Protein AF-A0A964NSW5-F1 (afdb_monomer)

Nearest PDB structures (foldseek):
  4ywh-assembly2_B  TM=3.685E-01  e=1.533E+00  Actinobacillus succinogenes 130Z
  4ztu-assembly1_C  TM=3.405E-01  e=8.558E+00  Homo sapiens

Structure (mmCIF, N/CA/C/O backbone):
data_AF-A0A964NSW5-F1
#
_entry.id   AF-A0A964NSW5-F1
#
loop_
_atom_site.group_PDB
_atom_site.id
_atom_site.type_symbol
_atom_site.label_atom_id
_atom_site.label_alt_id
_atom_site.label_comp_id
_atom_site.label_asym_id
_atom_site.label_entity_id
_atom_site.label_seq_id
_atom_site.pdbx_PDB_ins_code
_atom_site.Cartn_x
_atom_site.Cartn_y
_atom_site.Cartn_z
_atom_site.occupancy
_atom_site.B_iso_or_equiv
_atom_site.auth_seq_id
_atom_site.auth_comp_id
_atom_site.auth_asym_id
_atom_site.auth_atom_id
_atom_site.pdbx_PDB_model_num
ATOM 1 N N . MET A 1 1 ? -5.781 -2.228 17.753 1.00 76.25 1 MET A N 1
ATOM 2 C CA . MET A 1 1 ? -6.056 -2.580 16.343 1.00 76.25 1 MET A CA 1
ATOM 3 C C . MET A 1 1 ? -4.726 -2.870 15.667 1.00 76.25 1 MET A C 1
ATOM 5 O O . MET A 1 1 ? -3.810 -2.071 15.828 1.00 76.25 1 MET A O 1
ATOM 9 N N . GLN A 1 2 ? -4.575 -4.024 15.015 1.00 90.81 2 GLN A N 1
ATOM 10 C CA . GLN A 1 2 ? -3.319 -4.386 14.348 1.00 90.81 2 GLN A CA 1
ATOM 11 C C . GLN A 1 2 ? -3.143 -3.532 13.086 1.00 90.81 2 GLN A C 1
ATOM 13 O O . GLN A 1 2 ? -4.133 -3.150 12.469 1.00 90.81 2 GLN A O 1
ATOM 18 N N . ARG A 1 3 ? -1.911 -3.206 12.697 1.00 94.4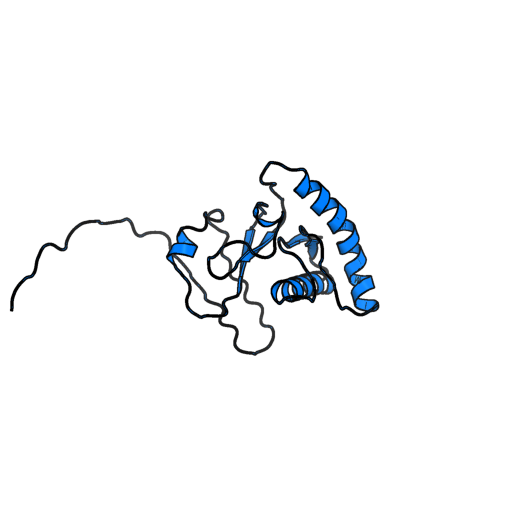4 3 ARG A N 1
ATOM 19 C CA . ARG A 1 3 ? -1.630 -2.566 11.404 1.00 94.44 3 ARG A CA 1
ATOM 20 C C . ARG A 1 3 ? -0.966 -3.579 10.481 1.00 94.44 3 ARG A C 1
ATOM 22 O O . ARG A 1 3 ? -0.236 -4.432 10.974 1.00 94.44 3 ARG A O 1
ATOM 29 N N . ILE A 1 4 ? -1.235 -3.498 9.183 1.00 95.88 4 ILE A N 1
ATOM 30 C CA . ILE A 1 4 ? -0.562 -4.295 8.148 1.00 95.88 4 ILE A CA 1
ATOM 31 C C . ILE A 1 4 ? -0.108 -3.325 7.069 1.00 95.88 4 ILE A C 1
ATOM 33 O O . ILE A 1 4 ? -0.923 -2.571 6.539 1.00 95.88 4 ILE A O 1
ATOM 37 N N . ALA A 1 5 ? 1.185 -3.315 6.781 1.00 95.69 5 ALA A N 1
ATOM 38 C CA . ALA A 1 5 ? 1.760 -2.425 5.794 1.00 95.69 5 ALA A CA 1
ATOM 39 C C . ALA A 1 5 ? 1.692 -3.029 4.387 1.00 95.69 5 ALA A C 1
ATOM 41 O O . ALA A 1 5 ? 1.886 -4.228 4.215 1.00 95.69 5 ALA A O 1
ATOM 42 N N . ILE A 1 6 ? 1.426 -2.189 3.391 1.00 96.00 6 ILE A N 1
ATOM 43 C CA . ILE A 1 6 ? 1.435 -2.534 1.967 1.00 96.00 6 ILE A CA 1
ATOM 44 C C . ILE A 1 6 ? 2.567 -1.733 1.327 1.00 96.00 6 ILE A C 1
ATOM 46 O O . ILE A 1 6 ? 2.538 -0.499 1.342 1.00 96.00 6 ILE A O 1
ATOM 50 N N . ALA A 1 7 ? 3.582 -2.439 0.829 1.00 95.12 7 ALA A N 1
ATOM 51 C CA . ALA A 1 7 ? 4.850 -1.862 0.393 1.00 95.12 7 ALA A CA 1
ATOM 52 C C . ALA A 1 7 ? 4.919 -1.526 -1.102 1.00 95.12 7 ALA A C 1
ATOM 54 O O . ALA A 1 7 ? 6.006 -1.256 -1.595 1.00 95.12 7 ALA A O 1
ATOM 55 N N . TRP A 1 8 ? 3.795 -1.551 -1.816 1.00 95.06 8 TRP A N 1
ATOM 56 C CA . TRP A 1 8 ? 3.706 -1.176 -3.227 1.00 95.06 8 TRP A CA 1
ATOM 57 C C . TRP A 1 8 ? 2.585 -0.157 -3.450 1.00 95.06 8 TRP A C 1
ATOM 59 O O . TRP A 1 8 ? 1.705 0.026 -2.601 1.00 95.06 8 TRP A O 1
ATOM 69 N N . GLN A 1 9 ? 2.628 0.519 -4.593 1.00 94.75 9 GLN A N 1
ATOM 70 C CA . GLN A 1 9 ? 1.669 1.536 -4.989 1.00 94.75 9 GLN A CA 1
ATOM 71 C C . GLN A 1 9 ? 0.282 0.923 -5.200 1.00 94.75 9 GLN A C 1
ATOM 73 O O . GLN A 1 9 ? 0.107 -0.051 -5.930 1.00 94.75 9 GLN A O 1
ATOM 78 N N . VAL A 1 10 ? -0.722 1.540 -4.579 1.00 94.56 10 VAL A N 1
ATOM 79 C CA . VAL A 1 10 ? -2.136 1.163 -4.691 1.00 94.56 10 VAL A CA 1
ATOM 80 C C . VAL A 1 10 ? -2.842 2.123 -5.646 1.00 94.56 10 VAL A C 1
ATOM 82 O O . VAL A 1 10 ? -2.681 3.334 -5.512 1.00 94.56 10 VAL A O 1
ATOM 85 N N . GLY A 1 11 ? -3.615 1.608 -6.604 1.00 94.00 11 GLY A N 1
ATOM 86 C CA . GLY A 1 11 ? -4.290 2.410 -7.632 1.00 94.00 11 GLY A CA 1
ATOM 87 C C . GLY A 1 11 ? -4.974 1.555 -8.703 1.00 94.00 11 GLY A C 1
ATOM 88 O O . GLY A 1 11 ? -4.600 0.408 -8.908 1.00 94.00 11 GLY A O 1
ATOM 89 N N . SER A 1 12 ? -5.940 2.118 -9.422 1.00 93.44 12 SER A N 1
ATOM 90 C CA . SER A 1 12 ? -6.755 1.408 -10.423 1.00 93.44 12 SER A CA 1
ATOM 91 C C . SER A 1 12 ? -6.070 1.253 -11.790 1.00 93.44 12 SER A C 1
ATOM 93 O O . SER A 1 12 ? -6.585 0.578 -12.673 1.00 93.44 12 SER A O 1
ATOM 95 N N . GLY A 1 13 ? -4.890 1.853 -11.983 1.00 90.06 13 GLY A N 1
ATOM 96 C CA . GLY A 1 13 ? -4.190 1.854 -13.275 1.00 90.06 13 GLY A CA 1
ATOM 97 C C . GLY A 1 13 ? -3.442 0.562 -13.631 1.00 90.06 13 GLY A C 1
ATOM 98 O O . GLY A 1 13 ? -2.962 0.440 -14.754 1.00 90.06 13 GLY A O 1
ATOM 99 N N . PHE A 1 14 ? -3.283 -0.383 -12.698 1.00 89.44 14 PHE A N 1
ATOM 100 C CA . PHE A 1 14 ? -2.539 -1.628 -12.925 1.00 89.44 14 PHE A CA 1
ATOM 101 C C . PHE A 1 14 ? -2.943 -2.730 -11.933 1.00 89.44 14 PHE A C 1
ATOM 103 O O . PHE A 1 14 ? -3.423 -2.453 -10.834 1.00 89.44 14 PHE A O 1
ATOM 110 N N . GLY A 1 15 ? -2.710 -3.997 -12.301 1.00 89.62 15 GLY A N 1
ATOM 111 C CA . GLY A 1 15 ? -3.203 -5.164 -11.554 1.00 89.62 15 GLY A CA 1
ATOM 112 C C . GLY A 1 15 ? -2.751 -5.227 -10.090 1.00 89.62 15 GLY A C 1
ATOM 113 O O . GLY A 1 15 ? -3.568 -5.477 -9.205 1.00 89.62 15 GLY A O 1
ATOM 114 N N . TRP A 1 16 ? -1.477 -4.937 -9.804 1.00 91.88 16 TRP A N 1
ATOM 115 C CA . TRP A 1 16 ? -0.974 -4.881 -8.423 1.00 91.88 16 TRP A CA 1
ATOM 116 C C . TRP A 1 16 ? -1.615 -3.770 -7.596 1.00 91.88 16 TRP A C 1
ATOM 118 O O . TRP A 1 16 ? -1.877 -3.961 -6.405 1.00 91.88 16 TRP A O 1
ATOM 128 N N . GLY A 1 17 ? -1.890 -2.628 -8.223 1.00 93.69 17 GLY A N 1
ATOM 129 C CA . GLY A 1 17 ? -2.505 -1.490 -7.564 1.00 93.69 17 GLY A CA 1
ATOM 130 C C . GLY A 1 17 ? -3.931 -1.816 -7.134 1.00 93.69 17 GLY A C 1
ATOM 131 O O . GLY A 1 17 ? -4.281 -1.596 -5.972 1.00 93.69 17 GLY A O 1
ATOM 132 N N . GLU A 1 18 ? -4.707 -2.434 -8.025 1.00 93.62 18 GLU A N 1
ATOM 133 C CA . GLU A 1 18 ? -6.065 -2.889 -7.730 1.00 93.62 18 GLU A CA 1
ATOM 134 C C . GLU A 1 18 ? -6.044 -4.000 -6.671 1.00 93.62 18 GLU A C 1
ATOM 136 O O . GLU A 1 18 ? -6.811 -3.984 -5.709 1.00 93.62 18 GLU A O 1
ATOM 141 N N . HIS A 1 19 ? -5.096 -4.935 -6.762 1.00 94.12 19 HIS A N 1
ATOM 142 C CA . HIS A 1 19 ? -4.961 -5.999 -5.771 1.00 94.12 19 HIS A CA 1
ATOM 143 C C . HIS A 1 19 ? -4.666 -5.458 -4.361 1.00 94.12 19 HIS A C 1
ATOM 145 O O . HIS A 1 19 ? -5.295 -5.874 -3.383 1.00 94.12 19 HIS A O 1
ATOM 151 N N . GLY A 1 20 ? -3.751 -4.492 -4.247 1.00 94.69 20 GLY A N 1
ATOM 152 C CA . GLY A 1 20 ? -3.448 -3.819 -2.983 1.00 94.69 20 GLY A CA 1
ATOM 153 C C . GLY A 1 20 ? -4.650 -3.059 -2.419 1.00 94.69 20 GLY A C 1
ATOM 154 O O . GLY A 1 20 ? -4.915 -3.134 -1.216 1.00 94.69 20 GLY A O 1
ATOM 155 N N . TYR A 1 21 ? -5.437 -2.412 -3.283 1.00 94.69 21 TYR A N 1
ATOM 156 C CA . TYR A 1 21 ? -6.684 -1.752 -2.895 1.00 94.69 21 TYR A CA 1
ATOM 157 C C . TYR A 1 21 ? -7.705 -2.746 -2.320 1.00 94.69 21 TYR A C 1
ATOM 159 O O . TYR A 1 21 ? -8.250 -2.530 -1.232 1.00 94.69 21 TYR A O 1
ATOM 167 N N . GLN A 1 22 ? -7.906 -3.885 -2.986 1.00 94.38 22 GLN A N 1
ATOM 168 C CA . GLN A 1 22 ? -8.817 -4.932 -2.518 1.00 94.38 22 GLN A CA 1
ATOM 169 C C . GLN A 1 22 ? -8.371 -5.538 -1.177 1.00 94.38 22 GLN A C 1
ATOM 171 O O . GLN A 1 22 ? -9.209 -5.823 -0.314 1.00 94.38 22 GLN A O 1
ATOM 176 N N . ILE A 1 23 ? -7.061 -5.699 -0.953 1.00 94.50 23 ILE A N 1
ATOM 177 C CA . ILE A 1 23 ? -6.520 -6.093 0.358 1.00 94.50 23 ILE A CA 1
ATOM 178 C C . ILE A 1 23 ? -6.873 -5.037 1.409 1.00 94.50 23 ILE A C 1
ATOM 180 O O . ILE A 1 23 ? -7.463 -5.382 2.435 1.00 94.50 23 ILE A O 1
ATOM 184 N N . ALA A 1 24 ? -6.569 -3.762 1.153 1.00 94.31 24 ALA A N 1
ATOM 185 C CA . ALA A 1 24 ? -6.835 -2.669 2.086 1.00 94.31 24 ALA A CA 1
ATOM 186 C C . ALA A 1 24 ? -8.320 -2.600 2.483 1.00 94.31 24 ALA A C 1
ATOM 188 O O . ALA A 1 24 ? -8.644 -2.568 3.675 1.00 94.31 24 ALA A O 1
ATOM 189 N N . ARG A 1 25 ? -9.228 -2.698 1.505 1.00 93.19 25 ARG A N 1
ATOM 190 C CA . ARG A 1 25 ? -10.678 -2.771 1.736 1.00 93.19 25 ARG A CA 1
ATOM 191 C C . ARG A 1 25 ? -11.087 -3.940 2.612 1.00 93.19 25 ARG A C 1
ATOM 193 O O . ARG A 1 25 ? -11.879 -3.774 3.534 1.00 93.19 25 ARG A O 1
ATOM 200 N N . ARG A 1 26 ? -10.562 -5.137 2.348 1.00 93.31 26 ARG A N 1
ATOM 201 C CA . ARG A 1 26 ? -10.901 -6.331 3.138 1.00 93.31 26 ARG A CA 1
ATOM 202 C C . ARG A 1 26 ? -10.386 -6.238 4.570 1.00 93.31 26 ARG A C 1
ATOM 204 O O . ARG A 1 26 ? -11.055 -6.736 5.475 1.00 93.31 26 ARG A O 1
ATOM 211 N N . LEU A 1 27 ? -9.226 -5.617 4.787 1.00 92.94 27 LEU A N 1
ATOM 212 C CA . LEU A 1 27 ? -8.700 -5.363 6.130 1.00 92.94 27 LEU A CA 1
ATOM 213 C C . LEU A 1 27 ? -9.628 -4.423 6.909 1.00 92.94 27 LEU A C 1
ATOM 215 O O . LEU A 1 27 ? -10.039 -4.772 8.019 1.00 92.94 27 LEU A O 1
ATOM 219 N N . LEU A 1 28 ? -10.039 -3.316 6.280 1.00 91.69 28 LEU A N 1
ATOM 220 C CA . LEU A 1 28 ? -11.003 -2.369 6.841 1.00 91.69 28 LEU A C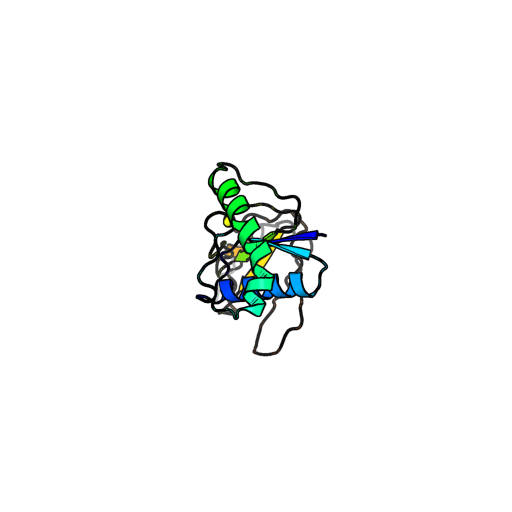A 1
ATOM 221 C C . LEU A 1 28 ? -12.355 -3.018 7.147 1.00 91.69 28 LEU A C 1
ATOM 223 O O . LEU A 1 28 ? -12.826 -2.946 8.279 1.00 91.69 28 LEU A O 1
ATOM 227 N N . ALA A 1 29 ? -12.951 -3.704 6.170 1.00 91.19 29 ALA A N 1
ATOM 228 C CA . ALA A 1 29 ? -14.271 -4.319 6.304 1.00 91.19 29 ALA A CA 1
ATOM 229 C C . ALA A 1 29 ? -14.323 -5.371 7.424 1.00 91.19 29 ALA A C 1
ATOM 231 O O . ALA A 1 29 ? -15.351 -5.550 8.072 1.00 91.19 29 ALA A O 1
ATOM 232 N N . ARG A 1 30 ? -13.209 -6.069 7.680 1.00 91.31 30 ARG A N 1
ATOM 233 C CA . ARG A 1 30 ? -13.106 -7.040 8.779 1.00 91.31 30 ARG A CA 1
ATOM 234 C C . ARG A 1 30 ? -12.901 -6.384 10.146 1.00 91.31 30 ARG A C 1
ATOM 236 O O . ARG A 1 30 ? -13.057 -7.074 11.150 1.00 91.31 30 ARG A O 1
ATOM 243 N N . GLY A 1 31 ? -12.474 -5.121 10.205 1.00 88.62 31 GLY A N 1
ATOM 244 C CA . GLY A 1 31 ? -12.249 -4.363 11.444 1.00 88.62 31 GLY A CA 1
ATOM 245 C C . GLY A 1 31 ? -11.118 -4.881 12.345 1.00 88.62 31 GLY A C 1
ATOM 246 O O . GLY A 1 31 ? -10.906 -4.359 13.437 1.00 88.62 31 GLY A O 1
ATOM 247 N N . LYS A 1 32 ? -10.376 -5.913 11.923 1.00 85.50 32 LYS A N 1
ATOM 248 C CA . LYS A 1 32 ? -9.307 -6.538 12.727 1.00 85.50 32 LYS A CA 1
ATOM 249 C C . LYS A 1 32 ? -7.946 -5.880 12.519 1.00 85.50 32 LYS A C 1
ATOM 251 O O . LYS A 1 32 ? -7.111 -5.899 13.426 1.00 85.50 32 LYS A O 1
ATOM 256 N N . ALA A 1 33 ? -7.731 -5.291 11.346 1.00 91.75 33 ALA A N 1
ATOM 257 C CA . ALA A 1 33 ? -6.483 -4.638 10.999 1.00 91.75 33 ALA A CA 1
ATOM 258 C C . ALA A 1 33 ? -6.715 -3.368 10.176 1.00 91.75 33 ALA A C 1
ATOM 260 O O . ALA A 1 33 ? -7.666 -3.284 9.406 1.00 91.75 33 ALA A O 1
ATOM 261 N N . MET A 1 34 ? -5.822 -2.398 10.346 1.00 93.56 34 MET A N 1
ATOM 262 C CA . MET A 1 34 ? -5.781 -1.162 9.573 1.00 93.56 34 MET A CA 1
ATOM 263 C C . MET A 1 34 ? -4.664 -1.272 8.528 1.00 93.56 34 MET A C 1
ATOM 265 O O . MET A 1 34 ? -3.523 -1.564 8.910 1.00 93.56 34 MET A O 1
ATOM 269 N N . PRO A 1 35 ? -4.943 -1.059 7.235 1.00 95.31 35 PRO A N 1
ATOM 270 C CA . PRO A 1 35 ? -3.887 -1.001 6.238 1.00 95.31 35 PRO A CA 1
ATOM 271 C C . PRO A 1 35 ? -3.032 0.256 6.446 1.00 95.31 35 PRO A C 1
ATOM 273 O O . PRO A 1 35 ? -3.536 1.328 6.775 1.00 95.31 35 PRO A O 1
ATOM 276 N N . MET A 1 36 ? -1.727 0.115 6.246 1.00 94.94 36 MET A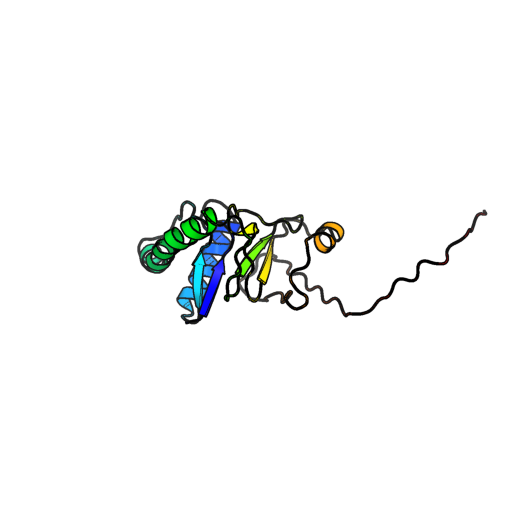 N 1
ATOM 277 C CA . MET A 1 36 ? -0.756 1.204 6.230 1.00 94.94 36 MET A CA 1
ATOM 278 C C . MET A 1 36 ? -0.091 1.220 4.856 1.00 94.94 36 MET A C 1
ATOM 280 O O . MET A 1 36 ? 0.669 0.317 4.523 1.00 94.94 36 MET A O 1
ATOM 284 N N . LEU A 1 37 ? -0.381 2.232 4.047 1.00 94.81 37 LEU A N 1
ATOM 285 C CA . LEU A 1 37 ? 0.213 2.353 2.718 1.00 94.81 37 LEU A CA 1
ATOM 286 C C . LEU A 1 37 ? 1.591 3.007 2.840 1.00 94.81 37 LEU A C 1
ATOM 288 O O . LEU A 1 37 ? 1.715 4.088 3.422 1.00 94.81 37 LEU A O 1
ATOM 292 N N . LEU A 1 38 ? 2.622 2.327 2.339 1.00 93.44 38 LEU A N 1
ATOM 293 C CA . LEU A 1 38 ? 3.999 2.830 2.373 1.00 93.44 38 LEU A CA 1
ATOM 294 C C . LEU A 1 38 ? 4.346 3.646 1.124 1.00 93.44 38 LEU A C 1
ATOM 296 O O . LEU A 1 38 ? 5.229 4.500 1.179 1.00 93.44 38 LEU A O 1
ATOM 300 N N . GLU A 1 39 ? 3.615 3.415 0.037 1.00 92.44 39 GLU A N 1
ATOM 301 C CA . GLU A 1 39 ? 3.744 4.138 -1.223 1.00 92.44 39 GLU A CA 1
ATOM 302 C C . GLU A 1 39 ? 2.641 5.188 -1.399 1.00 92.44 39 GLU A C 1
ATOM 304 O O . GLU A 1 39 ? 1.528 5.013 -0.883 1.00 92.44 39 GLU A O 1
ATOM 309 N N . PRO A 1 40 ? 2.910 6.271 -2.151 1.00 91.12 40 PRO A N 1
ATOM 310 C CA . PRO A 1 40 ? 1.869 7.138 -2.682 1.00 91.12 40 PRO A CA 1
ATOM 311 C C . PRO A 1 40 ? 0.822 6.338 -3.448 1.00 91.12 40 PRO A C 1
ATOM 313 O O . PRO A 1 40 ? 1.157 5.454 -4.232 1.00 91.12 40 PRO A O 1
ATOM 316 N N . THR A 1 41 ? -0.451 6.660 -3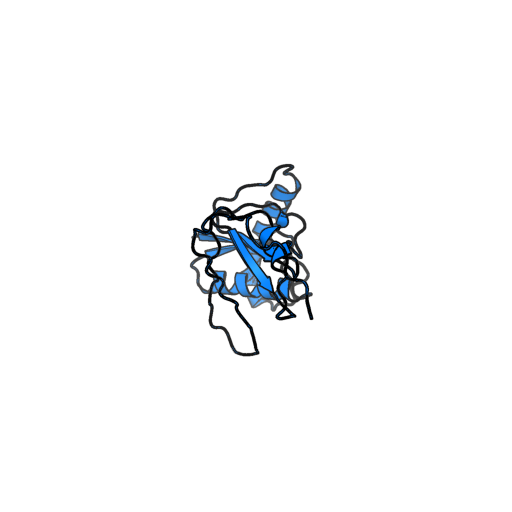.243 1.00 91.38 41 THR A N 1
ATOM 317 C CA . THR A 1 41 ? -1.511 6.079 -4.072 1.00 91.38 41 THR A CA 1
ATOM 318 C C . THR A 1 41 ? -1.454 6.631 -5.495 1.00 91.38 41 THR A C 1
ATOM 320 O O . THR A 1 41 ? -1.156 7.805 -5.719 1.00 91.38 41 THR A O 1
ATOM 323 N N . GLY A 1 42 ? -1.697 5.762 -6.474 1.00 90.25 42 GLY A N 1
ATOM 324 C CA . GLY A 1 42 ? -2.021 6.172 -7.835 1.00 90.25 42 GLY A CA 1
ATOM 325 C C . GLY A 1 42 ? -3.458 6.682 -7.933 1.00 90.25 42 GLY A C 1
ATOM 326 O O . GLY A 1 42 ? -4.151 6.859 -6.931 1.00 90.25 42 GLY A O 1
ATOM 327 N N . VAL A 1 43 ? -3.925 6.887 -9.163 1.00 91.81 43 VAL A N 1
ATOM 328 C CA . VAL A 1 43 ? -5.336 7.209 -9.411 1.00 91.81 43 VAL A CA 1
ATOM 329 C C . VAL A 1 43 ? -6.201 6.047 -8.919 1.00 91.81 43 VAL A C 1
ATOM 331 O O . VAL A 1 43 ? -5.964 4.901 -9.298 1.00 91.81 43 VAL A O 1
ATOM 334 N N . LEU A 1 44 ? -7.175 6.346 -8.061 1.00 92.31 44 LEU A N 1
ATOM 335 C CA . LEU A 1 44 ? -8.186 5.403 -7.586 1.00 92.31 44 LEU A CA 1
ATOM 336 C C . LEU A 1 44 ? -9.527 5.764 -8.223 1.00 92.31 44 LEU A C 1
ATOM 338 O O . LEU A 1 44 ? -10.061 6.846 -7.980 1.00 92.31 44 LEU A O 1
ATOM 342 N N . GLU A 1 45 ? -10.060 4.852 -9.026 1.00 93.38 45 GLU A N 1
ATOM 343 C CA . GLU A 1 45 ? -11.379 4.962 -9.648 1.00 93.38 45 GLU A CA 1
ATOM 344 C C . GLU A 1 45 ? -12.407 4.269 -8.749 1.00 93.38 45 GLU A C 1
ATOM 346 O O . GLU A 1 45 ? -12.736 3.100 -8.932 1.00 93.38 45 GLU A O 1
ATOM 351 N N . ILE A 1 46 ? -12.855 4.981 -7.714 1.00 92.69 46 ILE A N 1
ATOM 352 C CA . ILE A 1 46 ? -13.730 4.449 -6.660 1.00 92.69 46 ILE A CA 1
ATOM 353 C C . ILE A 1 46 ? -14.922 5.379 -6.435 1.00 92.69 46 ILE A C 1
ATOM 355 O O . ILE A 1 46 ? -14.832 6.589 -6.668 1.00 92.69 46 ILE A O 1
ATOM 359 N N . ASP A 1 47 ? -16.044 4.826 -5.974 1.00 93.94 47 ASP A N 1
ATOM 360 C CA . ASP A 1 47 ? -17.233 5.628 -5.685 1.00 93.94 47 ASP A CA 1
ATOM 361 C C . ASP A 1 47 ? -17.067 6.496 -4.417 1.00 93.94 47 ASP A C 1
ATOM 363 O O . ASP A 1 47 ? -16.105 6.377 -3.651 1.00 93.94 47 ASP A O 1
ATOM 367 N N . ALA A 1 48 ? -18.008 7.416 -4.189 1.00 91.75 48 ALA A N 1
ATOM 368 C CA . ALA A 1 48 ? -17.937 8.348 -3.063 1.00 91.75 48 ALA A CA 1
ATOM 369 C C . ALA A 1 48 ? -18.005 7.654 -1.688 1.00 91.75 48 ALA A C 1
ATOM 371 O O . ALA A 1 48 ? -17.433 8.159 -0.719 1.00 91.75 48 ALA A O 1
ATOM 372 N N . LEU A 1 49 ? -18.688 6.510 -1.594 1.00 91.38 49 LEU A N 1
ATOM 373 C CA . LEU A 1 49 ? -18.815 5.751 -0.354 1.00 91.38 49 LEU A CA 1
ATOM 374 C C . LEU A 1 49 ? -17.506 5.020 -0.039 1.00 91.38 49 LEU A C 1
ATOM 376 O O . LEU A 1 49 ? -17.013 5.094 1.087 1.00 91.38 49 LEU A O 1
ATOM 380 N N . GLU A 1 50 ? -16.915 4.361 -1.032 1.00 90.94 50 GLU A N 1
ATOM 381 C CA . GLU A 1 50 ? -15.611 3.709 -0.925 1.00 90.94 50 GLU A CA 1
ATOM 382 C C . GLU A 1 50 ? -14.504 4.723 -0.623 1.00 90.94 50 GLU A C 1
ATOM 384 O O . GLU A 1 50 ? -13.631 4.465 0.211 1.00 90.94 50 GLU A O 1
ATOM 389 N N . LYS A 1 51 ? -14.576 5.912 -1.232 1.00 91.25 51 LYS A N 1
ATOM 390 C CA . LYS A 1 51 ? -13.660 7.015 -0.939 1.00 91.25 51 LYS A CA 1
ATOM 391 C C . LYS A 1 51 ? -13.724 7.433 0.529 1.00 91.25 51 LYS A C 1
ATOM 393 O O . LYS A 1 51 ? -12.697 7.460 1.200 1.00 91.25 51 LYS A O 1
ATOM 398 N N . ALA A 1 52 ? -14.925 7.656 1.062 1.00 90.75 52 ALA A N 1
ATOM 399 C CA . ALA A 1 52 ? -15.100 8.021 2.468 1.00 90.75 52 ALA A CA 1
ATOM 400 C C . ALA A 1 52 ? -14.550 6.955 3.438 1.00 90.75 52 ALA A C 1
ATOM 402 O O . ALA A 1 52 ? -14.082 7.286 4.527 1.00 90.75 52 ALA A O 1
ATOM 403 N N . GLN A 1 53 ? -14.576 5.676 3.049 1.00 89.81 53 GLN A N 1
ATOM 404 C CA . GLN A 1 53 ? -14.014 4.586 3.852 1.00 89.81 53 GLN A CA 1
ATOM 405 C C . GLN A 1 53 ? -12.481 4.560 3.840 1.00 89.81 53 GLN A C 1
ATOM 407 O O . GLN A 1 53 ? -11.876 4.183 4.846 1.00 89.81 53 GLN A O 1
ATOM 412 N N . ILE A 1 54 ? -11.847 4.929 2.722 1.00 90.56 54 ILE A N 1
ATOM 413 C CA . ILE A 1 54 ? -10.390 4.843 2.560 1.00 90.56 54 ILE A CA 1
ATOM 414 C C . ILE A 1 54 ? -9.654 6.149 2.886 1.00 90.56 54 ILE A C 1
ATOM 416 O O . ILE A 1 54 ? -8.472 6.101 3.225 1.00 90.56 54 ILE A O 1
ATOM 420 N N . ASP A 1 55 ? -10.340 7.294 2.866 1.00 90.25 55 ASP A N 1
ATOM 421 C CA . ASP A 1 55 ? -9.781 8.619 3.170 1.00 90.25 55 ASP A CA 1
ATOM 422 C C . ASP A 1 55 ? -8.921 8.667 4.452 1.00 90.25 55 ASP A C 1
ATOM 424 O O . ASP A 1 55 ? -7.828 9.243 4.406 1.00 90.25 55 ASP A O 1
ATOM 428 N N . PRO A 1 56 ? -9.299 8.022 5.579 1.00 87.25 56 PRO A N 1
ATOM 429 C CA . PRO A 1 56 ? -8.449 7.994 6.771 1.00 87.25 56 PRO A CA 1
ATOM 430 C C . PRO A 1 56 ? -7.068 7.369 6.524 1.00 87.25 56 PRO A C 1
ATOM 432 O O . PRO A 1 56 ? -6.069 7.811 7.091 1.00 87.25 56 PRO A O 1
ATOM 435 N N . ILE A 1 57 ? -6.993 6.355 5.660 1.00 89.75 57 ILE A N 1
ATOM 436 C CA . ILE A 1 57 ? -5.740 5.681 5.300 1.00 89.75 57 ILE A CA 1
ATOM 437 C C . ILE A 1 57 ? -4.909 6.569 4.375 1.00 89.75 57 ILE A C 1
ATOM 439 O O . ILE A 1 57 ? -3.695 6.665 4.555 1.00 89.75 57 ILE A O 1
ATOM 443 N N . LEU A 1 58 ? -5.552 7.242 3.415 1.00 87.88 58 LEU A N 1
ATOM 444 C CA . LEU A 1 58 ? -4.883 8.179 2.507 1.00 87.88 58 LEU A CA 1
ATOM 445 C C . LEU A 1 58 ? -4.246 9.346 3.278 1.00 87.88 58 LEU A C 1
ATOM 447 O O . LEU A 1 58 ? -3.123 9.753 2.977 1.00 87.88 58 LEU A O 1
ATOM 451 N N . GLY A 1 59 ? -4.913 9.828 4.329 1.00 84.94 59 GLY A N 1
ATOM 452 C CA . GLY A 1 59 ? -4.357 10.836 5.232 1.00 84.94 59 GLY A CA 1
ATOM 453 C C . GLY A 1 59 ? -3.093 10.361 5.962 1.00 84.94 59 GLY A C 1
ATOM 454 O O . GLY A 1 59 ? -2.099 11.087 6.020 1.00 84.94 59 GLY A O 1
ATOM 455 N N . GLU A 1 60 ? -3.087 9.128 6.485 1.00 84.75 60 GLU A N 1
ATOM 456 C CA . GLU A 1 60 ? -1.904 8.555 7.150 1.00 84.75 60 GLU A CA 1
ATOM 457 C C . GLU A 1 60 ? -0.750 8.255 6.169 1.00 84.75 60 GLU A C 1
ATOM 459 O O . GLU A 1 60 ? 0.426 8.382 6.534 1.00 84.75 60 GLU A O 1
ATOM 464 N N . GLN A 1 61 ? -1.071 7.890 4.924 1.00 88.69 61 GLN A N 1
ATOM 465 C CA . GLN A 1 61 ? -0.114 7.519 3.876 1.00 88.69 61 GLN A CA 1
ATOM 466 C C . GLN A 1 61 ? 0.883 8.642 3.572 1.00 88.69 61 GLN A C 1
ATOM 468 O O . GLN A 1 61 ? 2.084 8.384 3.460 1.00 88.69 61 GLN A O 1
ATOM 473 N N . LEU A 1 62 ? 0.423 9.894 3.489 1.00 79.81 62 LEU A N 1
ATOM 474 C CA . LEU A 1 62 ? 1.294 11.042 3.204 1.00 79.81 62 LEU A CA 1
ATOM 475 C C . LEU A 1 62 ? 2.396 11.198 4.261 1.00 79.81 62 LEU A C 1
ATOM 477 O O . LEU A 1 62 ? 3.563 11.430 3.935 1.00 79.81 62 LEU A O 1
ATOM 481 N N . GLY A 1 63 ? 2.040 11.012 5.534 1.00 83.12 63 GLY A N 1
ATOM 482 C CA . GLY A 1 63 ? 2.989 11.081 6.642 1.00 83.12 63 GLY A CA 1
ATOM 483 C C . GLY A 1 63 ? 4.010 9.943 6.620 1.00 83.12 63 GLY A C 1
ATOM 484 O O . GLY A 1 63 ? 5.180 10.165 6.937 1.00 83.12 63 GLY A O 1
ATOM 485 N N . MET A 1 64 ? 3.591 8.735 6.237 1.00 84.75 64 MET A N 1
ATOM 486 C CA . MET A 1 64 ? 4.479 7.574 6.145 1.00 84.75 64 MET A CA 1
ATOM 487 C C . MET A 1 64 ? 5.428 7.661 4.952 1.00 84.75 64 MET A C 1
ATOM 489 O O . MET A 1 64 ? 6.638 7.537 5.147 1.00 84.75 64 MET A O 1
ATOM 493 N N . ALA A 1 65 ? 4.924 7.978 3.760 1.00 80.88 65 ALA A N 1
ATOM 494 C CA . ALA A 1 65 ? 5.751 8.150 2.568 1.00 80.88 65 ALA A CA 1
ATOM 495 C C . ALA A 1 65 ? 6.825 9.234 2.782 1.00 80.88 65 ALA A C 1
ATOM 497 O O . ALA A 1 65 ? 7.996 9.031 2.469 1.00 80.88 65 ALA A O 1
ATOM 498 N N . ALA A 1 66 ? 6.472 10.358 3.421 1.00 81.94 66 ALA A N 1
ATOM 499 C CA . ALA A 1 66 ? 7.427 11.420 3.746 1.00 81.94 66 ALA A CA 1
ATOM 500 C C . ALA A 1 66 ? 8.494 11.010 4.781 1.00 81.94 66 ALA A C 1
ATOM 502 O O . ALA A 1 66 ? 9.580 11.595 4.812 1.00 81.94 66 ALA A O 1
ATOM 503 N N . LYS A 1 67 ? 8.200 10.052 5.670 1.00 84.69 67 LYS A N 1
ATOM 504 C CA . LYS A 1 67 ? 9.187 9.493 6.611 1.00 84.69 67 LYS A CA 1
ATOM 505 C C . LYS A 1 67 ? 10.136 8.537 5.899 1.00 84.69 67 LYS A C 1
ATOM 507 O O . LYS A 1 67 ? 11.341 8.645 6.097 1.00 84.69 67 LYS A O 1
ATOM 512 N N . LEU A 1 68 ? 9.601 7.661 5.050 1.00 85.12 68 LEU A N 1
ATOM 513 C CA . LEU A 1 68 ? 10.392 6.693 4.291 1.00 85.12 68 LEU A CA 1
ATOM 514 C C . LEU A 1 68 ? 11.325 7.387 3.294 1.00 85.12 68 LEU A C 1
ATOM 516 O O . LEU A 1 68 ? 12.511 7.085 3.276 1.00 85.12 68 LEU A O 1
ATOM 520 N N . ARG A 1 69 ? 10.842 8.410 2.575 1.00 81.31 69 ARG A N 1
ATOM 521 C CA . ARG A 1 69 ? 11.660 9.215 1.648 1.00 81.31 69 ARG A CA 1
ATOM 522 C C . ARG A 1 69 ? 12.898 9.852 2.277 1.00 81.31 69 ARG A C 1
ATOM 524 O O . ARG A 1 69 ? 13.871 10.106 1.581 1.00 81.31 69 ARG A O 1
ATOM 531 N N . ARG A 1 70 ? 12.831 10.195 3.566 1.00 80.19 70 ARG A N 1
ATOM 532 C CA . ARG A 1 70 ? 13.919 10.874 4.288 1.00 80.19 70 ARG A CA 1
ATOM 533 C C . ARG A 1 70 ? 14.890 9.904 4.955 1.00 80.19 70 ARG A C 1
ATOM 535 O O . ARG A 1 70 ? 15.897 10.352 5.493 1.00 80.19 70 ARG A O 1
ATOM 542 N N . SER A 1 71 ? 14.585 8.610 4.961 1.00 75.06 71 SER A N 1
ATOM 543 C CA . SER A 1 71 ? 15.440 7.603 5.573 1.00 75.06 71 SER A CA 1
ATOM 544 C C . SER A 1 71 ? 16.460 7.104 4.553 1.00 75.06 71 SER A C 1
ATOM 546 O O . SER A 1 71 ? 16.092 6.599 3.498 1.00 75.06 71 SER A O 1
ATOM 548 N N . SER A 1 72 ? 17.748 7.243 4.865 1.00 65.31 72 SER A N 1
ATOM 549 C CA . SER A 1 72 ? 18.842 6.612 4.113 1.00 65.31 72 SER A CA 1
ATOM 550 C C . SER A 1 72 ? 19.061 5.146 4.505 1.00 65.31 72 SER A C 1
ATOM 552 O O . SER A 1 72 ? 19.874 4.456 3.897 1.00 65.31 72 SER A O 1
ATOM 554 N N . GLU A 1 73 ? 18.371 4.675 5.544 1.00 74.38 73 GLU A N 1
ATOM 555 C CA . GLU A 1 73 ? 18.489 3.327 6.095 1.00 74.38 73 GLU A CA 1
ATOM 556 C C . GLU A 1 73 ? 17.275 2.478 5.713 1.00 74.38 73 GLU A C 1
ATOM 558 O O . GLU A 1 73 ? 16.208 3.010 5.431 1.00 74.38 73 GLU A O 1
ATOM 563 N N . ARG A 1 74 ? 17.424 1.147 5.742 1.00 78.19 74 ARG A N 1
ATOM 564 C CA . ARG A 1 74 ? 16.316 0.190 5.586 1.00 78.19 74 ARG A CA 1
ATOM 565 C C . ARG A 1 74 ? 15.449 0.208 6.850 1.00 78.19 74 ARG A C 1
ATOM 567 O O . ARG A 1 74 ? 15.855 -0.385 7.855 1.00 78.19 74 ARG A O 1
ATOM 574 N N . PRO A 1 75 ? 14.289 0.886 6.867 1.00 86.19 75 PRO A N 1
ATOM 575 C CA . PRO A 1 75 ? 13.566 1.084 8.109 1.00 86.19 75 PRO A CA 1
ATOM 576 C C . PRO A 1 75 ? 12.870 -0.216 8.520 1.00 86.19 75 PRO A C 1
ATOM 578 O O . PRO A 1 75 ? 12.262 -0.906 7.700 1.00 86.19 75 PRO A O 1
ATOM 581 N N . ARG A 1 76 ? 12.947 -0.539 9.815 1.00 89.31 76 ARG A N 1
ATOM 582 C CA . ARG A 1 76 ? 12.273 -1.698 10.412 1.00 89.31 76 ARG A CA 1
ATOM 583 C C . ARG A 1 76 ? 10.962 -1.293 11.070 1.00 89.31 76 ARG A C 1
ATOM 585 O O . ARG A 1 76 ? 10.948 -0.509 12.020 1.00 89.31 76 ARG A O 1
ATOM 592 N N . LEU A 1 77 ? 9.864 -1.867 10.603 1.00 90.06 77 LEU A N 1
ATOM 593 C CA . LEU A 1 77 ? 8.530 -1.705 11.149 1.00 90.06 77 LEU A CA 1
ATOM 594 C C . LEU A 1 77 ? 8.178 -2.881 12.068 1.00 90.06 77 LEU A C 1
ATOM 596 O O . LEU A 1 77 ? 8.484 -4.036 11.797 1.00 90.06 77 LEU A O 1
ATOM 600 N N . ARG A 1 78 ? 7.475 -2.595 13.169 1.00 93.12 78 ARG A N 1
ATOM 601 C CA . ARG A 1 78 ? 6.971 -3.618 14.112 1.00 93.12 78 ARG A CA 1
ATOM 602 C C . ARG A 1 78 ? 5.608 -4.186 13.699 1.00 93.12 78 ARG A C 1
ATOM 604 O O . ARG A 1 78 ? 4.814 -4.565 14.555 1.00 93.12 78 ARG A O 1
ATOM 611 N N . VAL A 1 79 ? 5.306 -4.160 12.407 1.00 93.94 79 VAL A N 1
ATOM 612 C CA . VAL A 1 79 ? 4.030 -4.610 11.841 1.00 93.94 79 VAL A CA 1
ATOM 613 C C . VAL A 1 79 ? 4.309 -5.563 10.686 1.00 93.94 79 VAL A C 1
ATOM 615 O O . VAL A 1 79 ? 5.384 -5.459 10.090 1.00 93.94 79 VAL A O 1
ATOM 618 N N . PRO A 1 80 ? 3.371 -6.459 10.340 1.00 95.69 80 PRO A N 1
ATOM 619 C CA . PRO A 1 80 ? 3.502 -7.243 9.129 1.00 95.69 80 PRO A CA 1
ATOM 620 C C . PRO A 1 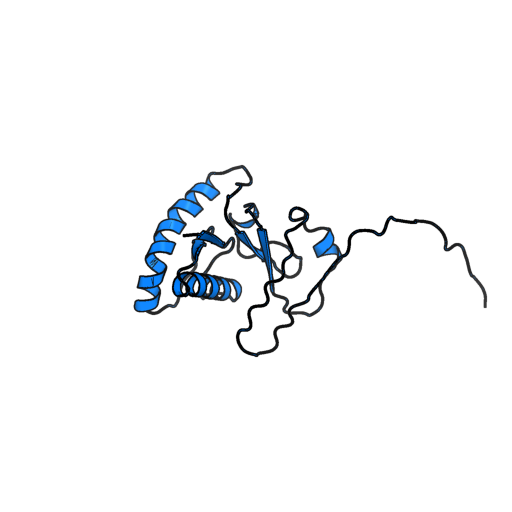80 ? 3.598 -6.333 7.902 1.00 95.69 80 PRO A C 1
ATOM 622 O O . PRO A 1 80 ? 2.817 -5.381 7.804 1.00 95.69 80 PRO A O 1
ATOM 625 N N . VAL A 1 81 ? 4.515 -6.621 6.981 1.00 94.69 81 VAL A N 1
ATOM 626 C CA . VAL A 1 81 ? 4.658 -5.881 5.718 1.00 94.69 81 VAL A CA 1
ATOM 627 C C . VAL A 1 81 ? 4.404 -6.831 4.557 1.00 94.69 81 VAL A C 1
ATOM 629 O O . VAL A 1 81 ? 4.934 -7.938 4.509 1.00 94.69 81 VAL A O 1
ATOM 632 N N . LEU A 1 82 ? 3.548 -6.404 3.637 1.00 95.56 82 LEU A N 1
ATOM 633 C CA . LEU A 1 82 ? 3.265 -7.098 2.394 1.00 95.56 82 LEU A CA 1
ATOM 634 C C . LEU A 1 82 ? 4.122 -6.482 1.286 1.00 95.56 82 LEU A C 1
ATOM 636 O O . LEU A 1 82 ? 4.046 -5.274 1.059 1.00 95.56 82 LEU A O 1
ATOM 640 N N . HIS A 1 83 ? 4.861 -7.312 0.558 1.00 93.50 83 HIS A N 1
ATOM 641 C CA . HIS A 1 83 ? 5.644 -6.923 -0.613 1.00 93.50 83 HIS A CA 1
ATOM 642 C C . HIS A 1 83 ? 5.056 -7.550 -1.873 1.00 93.50 83 HIS A C 1
ATOM 644 O O . HIS A 1 83 ? 4.741 -8.738 -1.874 1.00 93.50 83 HIS A O 1
ATOM 650 N N . ALA A 1 84 ? 4.934 -6.769 -2.942 1.00 92.44 84 ALA A N 1
ATOM 651 C CA . ALA A 1 84 ? 4.621 -7.287 -4.267 1.00 92.44 84 ALA A CA 1
ATOM 652 C C . ALA A 1 84 ? 5.928 -7.644 -4.977 1.00 92.44 84 ALA A C 1
ATOM 654 O O . ALA A 1 84 ? 6.809 -6.793 -5.097 1.00 92.44 84 ALA A O 1
ATOM 655 N N . LEU A 1 85 ? 6.048 -8.888 -5.434 1.00 89.12 85 LEU A N 1
ATOM 656 C CA . LEU A 1 85 ? 7.187 -9.383 -6.198 1.00 89.12 85 LEU A CA 1
ATOM 657 C C . LEU A 1 85 ? 6.767 -9.699 -7.638 1.00 89.12 85 LEU A C 1
ATOM 659 O O . LEU A 1 85 ? 5.683 -10.237 -7.880 1.00 89.12 85 LEU A O 1
ATOM 663 N N . GLY A 1 86 ? 7.633 -9.356 -8.589 1.00 84.44 86 GLY A N 1
ATOM 664 C CA . GLY A 1 86 ? 7.498 -9.711 -10.001 1.00 84.44 86 GLY A CA 1
ATOM 665 C C . GLY A 1 86 ? 8.107 -11.076 -10.330 1.00 84.44 86 GLY A C 1
ATOM 666 O O . GLY A 1 86 ? 8.562 -11.797 -9.446 1.00 84.44 86 GLY A O 1
ATOM 667 N N . ASN A 1 87 ? 8.160 -11.405 -11.624 1.00 78.56 87 ASN A N 1
ATOM 668 C CA . ASN A 1 87 ? 8.603 -12.714 -12.132 1.00 78.56 87 ASN A CA 1
ATOM 669 C C . ASN A 1 87 ? 10.006 -13.145 -11.659 1.00 78.56 87 ASN A C 1
ATOM 671 O O . ASN A 1 87 ? 10.263 -14.337 -11.540 1.00 78.56 87 ASN A O 1
ATOM 675 N N . GLU A 1 88 ? 10.891 -12.194 -11.358 1.00 80.00 88 GLU A N 1
ATOM 676 C CA . GLU A 1 88 ? 12.266 -12.445 -10.896 1.00 80.00 88 GLU A CA 1
ATOM 677 C C . GLU A 1 88 ? 12.400 -12.404 -9.363 1.00 80.00 88 GLU A C 1
ATOM 679 O O . GLU A 1 88 ? 13.478 -12.152 -8.837 1.00 80.00 88 GLU A O 1
ATOM 684 N N . ALA A 1 89 ? 11.295 -12.554 -8.621 1.00 79.94 89 ALA A N 1
ATOM 685 C CA . ALA A 1 89 ? 11.249 -12.373 -7.164 1.00 79.94 89 ALA A CA 1
ATOM 686 C C . ALA A 1 89 ? 11.748 -10.987 -6.684 1.00 79.94 89 ALA A C 1
ATOM 688 O O . ALA A 1 89 ? 12.025 -10.780 -5.502 1.00 79.94 89 ALA A O 1
ATOM 689 N N . ALA A 1 90 ? 11.820 -10.012 -7.593 1.00 81.62 90 ALA A N 1
ATOM 690 C CA . ALA A 1 90 ? 12.202 -8.641 -7.299 1.00 81.62 90 ALA A CA 1
ATOM 691 C C . ALA A 1 90 ? 10.974 -7.807 -6.888 1.00 81.62 90 ALA A C 1
ATOM 693 O O . ALA A 1 90 ? 9.903 -7.987 -7.479 1.00 81.62 90 ALA A O 1
ATOM 694 N N . PRO A 1 91 ? 11.102 -6.883 -5.915 1.00 86.50 91 PRO A N 1
ATOM 695 C CA . PRO A 1 91 ? 10.036 -5.948 -5.573 1.00 86.50 91 PRO A CA 1
ATOM 696 C C . PRO A 1 91 ? 9.574 -5.133 -6.786 1.00 86.50 91 PRO A C 1
ATOM 698 O O . PRO A 1 91 ? 10.396 -4.637 -7.556 1.00 86.50 91 PRO A O 1
ATOM 701 N N . VAL A 1 92 ? 8.260 -4.984 -6.946 1.00 89.19 92 VAL A N 1
ATOM 702 C CA . VAL A 1 92 ? 7.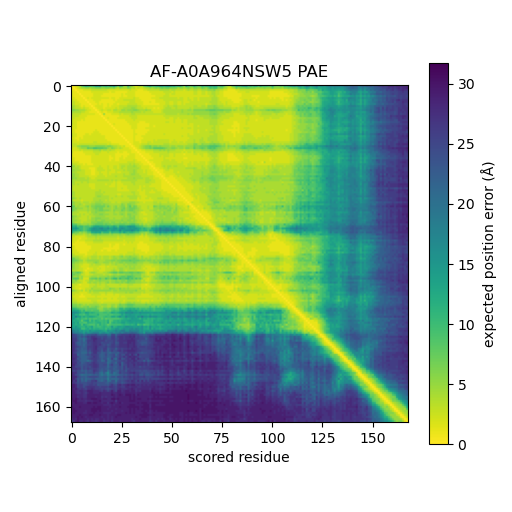644 -4.243 -8.057 1.00 89.19 92 VAL A CA 1
ATOM 703 C C . VAL A 1 92 ? 6.678 -3.176 -7.553 1.00 89.19 92 VAL A C 1
ATOM 705 O O . VAL A 1 92 ? 6.046 -3.332 -6.509 1.00 89.19 92 VAL A O 1
ATOM 708 N N . PHE A 1 93 ? 6.536 -2.098 -8.334 1.00 89.12 93 PHE A N 1
ATOM 709 C CA . PHE A 1 93 ? 5.648 -0.962 -8.041 1.00 89.12 93 PHE A CA 1
ATOM 710 C C . PHE A 1 93 ? 5.923 -0.311 -6.676 1.00 89.12 93 PHE A C 1
ATOM 712 O O . PHE A 1 93 ? 4.997 0.115 -5.988 1.00 89.12 93 PHE A O 1
ATOM 719 N N . CYS A 1 94 ? 7.188 -0.262 -6.264 1.00 86.19 94 CYS A N 1
ATOM 720 C CA . CYS A 1 94 ? 7.607 0.275 -4.977 1.00 86.19 94 CYS A CA 1
ATOM 721 C C . CYS A 1 94 ? 8.872 1.128 -5.123 1.00 86.19 94 CYS A C 1
ATOM 723 O O . CYS A 1 94 ? 9.936 0.612 -5.468 1.00 86.19 94 CYS A O 1
ATOM 725 N N . ASP A 1 95 ? 8.758 2.420 -4.823 1.00 84.88 95 ASP A N 1
ATOM 726 C CA . ASP A 1 95 ? 9.877 3.364 -4.850 1.00 84.88 95 ASP A CA 1
ATOM 727 C C . ASP A 1 95 ? 10.581 3.432 -3.486 1.00 84.88 95 ASP A C 1
ATOM 729 O O . ASP A 1 95 ? 11.802 3.560 -3.398 1.00 84.88 95 ASP A O 1
ATOM 733 N N . PHE A 1 96 ? 9.817 3.324 -2.396 1.00 83.44 96 PHE A N 1
ATOM 734 C CA . PHE A 1 96 ? 10.294 3.478 -1.019 1.00 83.44 96 PHE A CA 1
ATOM 735 C C . PHE A 1 96 ? 10.109 2.195 -0.195 1.00 83.44 96 PHE A C 1
ATOM 737 O O . PHE A 1 96 ? 10.936 1.864 0.656 1.00 83.44 96 PHE A O 1
ATOM 744 N N . GLY A 1 97 ? 9.034 1.454 -0.457 1.00 80.50 97 GLY A N 1
ATOM 745 C CA . GLY A 1 97 ? 8.612 0.244 0.237 1.00 80.50 97 GLY A CA 1
ATOM 746 C C . GLY A 1 97 ? 9.510 -0.967 -0.011 1.00 80.50 97 GLY A C 1
ATOM 747 O O . GLY A 1 97 ? 9.556 -1.862 0.831 1.00 80.50 97 GLY A O 1
ATOM 748 N N . ALA A 1 98 ? 10.281 -0.974 -1.105 1.00 84.19 98 ALA A N 1
ATOM 749 C CA . ALA A 1 98 ? 11.153 -2.088 -1.498 1.00 84.19 98 ALA A CA 1
ATOM 750 C C . ALA A 1 98 ? 12.157 -2.498 -0.406 1.00 84.19 98 ALA A C 1
ATOM 752 O O . ALA A 1 98 ? 12.519 -3.663 -0.281 1.00 84.19 98 ALA A O 1
ATOM 753 N N . ASN A 1 99 ? 12.620 -1.522 0.378 1.00 83.75 99 ASN A N 1
ATOM 754 C CA . ASN A 1 99 ? 13.688 -1.682 1.364 1.00 83.75 99 ASN A CA 1
ATOM 755 C C . ASN A 1 99 ? 13.184 -1.711 2.817 1.00 83.75 99 ASN A C 1
ATOM 757 O O . ASN A 1 99 ? 13.992 -1.721 3.749 1.00 83.75 99 ASN A O 1
ATOM 761 N N . VAL A 1 100 ? 11.867 -1.687 3.021 1.00 87.94 100 VAL A N 1
ATOM 762 C CA . VAL A 1 100 ? 11.254 -1.724 4.351 1.00 87.94 100 VAL A CA 1
ATOM 763 C C . VAL A 1 100 ? 11.241 -3.160 4.859 1.00 87.94 100 VAL A C 1
ATOM 765 O O . VAL A 1 100 ? 10.925 -4.073 4.111 1.00 87.94 100 VAL A O 1
ATOM 768 N N . GLN A 1 101 ? 11.582 -3.353 6.131 1.00 90.56 101 GLN A N 1
ATOM 769 C CA . GLN A 1 101 ? 11.522 -4.656 6.795 1.00 90.56 101 GLN A CA 1
ATOM 770 C C . GLN A 1 101 ? 10.420 -4.647 7.846 1.00 90.56 101 GLN A C 1
ATOM 772 O O . GLN A 1 101 ? 10.351 -3.736 8.669 1.00 90.56 101 GLN A O 1
ATOM 777 N N . GLY A 1 102 ? 9.569 -5.653 7.837 1.00 89.44 102 GLY A N 1
ATOM 778 C CA . GLY A 1 102 ? 8.449 -5.841 8.742 1.00 89.44 102 GLY A CA 1
ATOM 779 C C . GLY A 1 102 ? 8.708 -6.867 9.833 1.00 89.44 102 GLY A C 1
ATOM 780 O O . GLY A 1 102 ? 9.824 -7.325 10.079 1.00 89.44 102 GLY A O 1
ATOM 781 N N . ASN A 1 103 ? 7.625 -7.231 10.518 1.00 89.56 103 ASN A N 1
ATOM 782 C CA . ASN A 1 103 ? 7.601 -8.318 11.484 1.00 89.56 103 ASN A CA 1
ATOM 783 C C . ASN A 1 103 ? 6.199 -8.963 11.539 1.00 89.56 103 ASN A C 1
ATOM 785 O O . ASN A 1 103 ? 5.347 -8.484 12.299 1.00 89.56 103 ASN A O 1
ATOM 789 N N . PRO A 1 104 ? 5.935 -10.042 10.773 1.00 92.94 104 PRO A N 1
ATOM 790 C CA . PRO A 1 104 ? 6.770 -10.639 9.715 1.00 92.94 104 PRO A CA 1
ATOM 791 C C . PRO A 1 104 ? 6.714 -9.901 8.363 1.00 92.94 104 PRO A C 1
ATOM 793 O O . PRO A 1 104 ? 5.799 -9.123 8.109 1.00 92.94 104 PRO A O 1
ATOM 796 N N . ASP A 1 105 ? 7.643 -10.221 7.462 1.00 90.56 105 ASP A N 1
ATOM 797 C CA . ASP A 1 105 ? 7.518 -9.893 6.037 1.00 90.56 105 ASP A CA 1
ATOM 798 C C . ASP A 1 105 ? 6.757 -10.988 5.288 1.00 90.56 105 ASP A C 1
ATOM 800 O O . ASP A 1 105 ? 6.961 -12.181 5.523 1.00 90.56 105 ASP A O 1
ATOM 804 N N . HIS A 1 106 ? 5.883 -10.579 4.373 1.00 92.06 106 HIS A N 1
ATOM 805 C CA . HIS A 1 106 ? 5.139 -11.463 3.489 1.00 92.06 106 HIS A CA 1
ATOM 806 C C . HIS A 1 106 ? 5.316 -11.018 2.041 1.00 92.06 106 HIS A C 1
ATOM 808 O O . HIS A 1 106 ? 4.951 -9.904 1.672 1.00 92.06 106 HIS A O 1
ATOM 814 N N . ALA A 1 107 ? 5.827 -11.916 1.207 1.00 89.50 107 ALA A N 1
ATOM 815 C CA . ALA A 1 107 ? 5.902 -11.712 -0.229 1.00 89.50 107 ALA A CA 1
ATOM 816 C C . ALA A 1 107 ? 4.639 -12.241 -0.917 1.00 89.50 107 ALA A C 1
ATOM 818 O O . ALA A 1 107 ? 4.215 -13.375 -0.682 1.00 89.50 107 ALA A O 1
ATOM 819 N N . LEU A 1 108 ? 4.057 -11.423 -1.786 1.00 90.94 108 LEU A N 1
ATOM 820 C CA . LEU A 1 108 ? 3.038 -11.817 -2.742 1.00 90.94 108 LEU A CA 1
ATOM 821 C C . LEU A 1 108 ? 3.697 -11.864 -4.113 1.00 90.94 108 LEU A C 1
ATOM 823 O O . LEU A 1 108 ? 4.354 -10.912 -4.518 1.00 90.94 108 LEU A O 1
ATOM 827 N N . LEU A 1 109 ? 3.490 -12.960 -4.831 1.00 86.00 109 LEU A N 1
ATOM 828 C CA . LEU A 1 109 ? 4.025 -13.166 -6.168 1.00 86.00 109 LEU A CA 1
ATOM 829 C C . LEU A 1 109 ? 2.855 -13.350 -7.129 1.00 86.00 109 LEU A C 1
ATOM 831 O O . LEU A 1 109 ? 1.963 -14.161 -6.872 1.00 86.00 109 LEU A O 1
ATOM 835 N N . PHE A 1 110 ? 2.867 -12.599 -8.224 1.00 76.50 110 PHE A N 1
ATOM 836 C CA . PHE A 1 110 ? 1.942 -12.796 -9.330 1.00 76.50 110 PHE A CA 1
ATOM 837 C C . PHE A 1 110 ? 2.713 -13.412 -10.487 1.00 76.50 110 PHE A C 1
ATOM 839 O O . PHE A 1 110 ? 3.717 -12.862 -10.930 1.00 76.50 110 PHE A O 1
ATOM 846 N N . LEU A 1 111 ? 2.246 -14.571 -10.937 1.00 72.81 111 LEU A N 1
ATOM 847 C CA . LEU A 1 111 ? 2.878 -15.342 -11.992 1.00 72.81 111 LEU A CA 1
ATOM 848 C C . LEU A 1 111 ? 1.932 -15.394 -13.184 1.00 72.81 111 LEU A C 1
ATOM 850 O O . LEU A 1 111 ? 0.911 -16.076 -13.145 1.00 72.81 111 LEU A O 1
ATOM 854 N N . GLU A 1 112 ? 2.290 -14.685 -14.249 1.00 65.69 112 GLU A N 1
ATOM 855 C CA . GLU A 1 112 ? 1.602 -14.806 -15.542 1.00 65.69 112 GLU A CA 1
ATOM 856 C C . GLU A 1 112 ? 1.982 -16.105 -16.266 1.00 65.69 112 GLU A C 1
ATOM 858 O O . GLU A 1 112 ? 1.239 -16.613 -17.102 1.00 65.69 112 GLU A O 1
ATOM 863 N N . SER A 1 113 ? 3.138 -16.670 -15.912 1.00 71.50 113 SER A N 1
ATOM 864 C CA . SER A 1 113 ? 3.661 -17.932 -16.420 1.00 71.50 113 SER A CA 1
ATOM 865 C C . SER A 1 113 ? 3.915 -18.883 -15.260 1.00 71.50 113 SER A C 1
ATOM 867 O O . SER A 1 113 ? 4.424 -18.484 -14.218 1.00 71.50 113 SER A O 1
ATOM 869 N N . SER A 1 114 ? 3.640 -20.173 -15.447 1.00 67.62 114 SER A N 1
ATOM 870 C CA . SER A 1 114 ? 3.962 -21.203 -14.451 1.00 67.62 114 SER A CA 1
ATOM 871 C C . SER A 1 114 ? 5.468 -21.439 -14.281 1.00 67.62 114 SER A C 1
ATOM 873 O O . SER A 1 114 ? 5.869 -22.258 -13.454 1.00 67.62 114 SER A O 1
ATOM 875 N N . ARG A 1 115 ? 6.311 -20.786 -15.093 1.00 66.62 115 ARG A N 1
ATOM 876 C CA . ARG A 1 115 ? 7.766 -20.869 -14.981 1.00 66.62 115 ARG A CA 1
ATOM 877 C C . ARG A 1 115 ? 8.238 -19.922 -13.889 1.00 66.62 115 ARG A C 1
ATOM 879 O O . ARG A 1 115 ? 8.215 -18.710 -14.061 1.00 66.62 115 ARG A O 1
ATOM 886 N N . ILE A 1 116 ? 8.672 -20.516 -12.790 1.00 63.69 116 ILE A N 1
ATOM 887 C CA . ILE A 1 116 ? 9.372 -19.835 -11.712 1.00 63.69 116 ILE A CA 1
ATOM 888 C C . ILE A 1 116 ? 10.859 -20.088 -11.930 1.00 63.69 116 ILE A C 1
ATOM 890 O O . ILE A 1 116 ? 11.268 -21.248 -12.015 1.00 63.69 116 ILE A O 1
ATOM 894 N N . ASP A 1 117 ? 11.647 -19.022 -12.027 1.00 69.31 117 ASP A N 1
ATOM 895 C CA . ASP A 1 117 ? 13.099 -19.139 -11.982 1.00 69.31 117 ASP A CA 1
ATOM 896 C C . ASP A 1 117 ? 13.521 -19.412 -10.532 1.00 69.31 117 ASP A C 1
ATOM 898 O O . ASP A 1 117 ? 13.397 -18.559 -9.650 1.00 69.31 117 ASP A O 1
ATOM 902 N N . LEU A 1 118 ? 13.943 -20.648 -10.272 1.00 69.81 118 LEU A N 1
ATOM 903 C CA . LEU A 1 118 ? 14.357 -21.071 -8.938 1.00 69.81 118 LEU A CA 1
ATOM 904 C C . LEU A 1 118 ? 15.654 -20.376 -8.508 1.00 69.81 118 LEU A C 1
ATOM 906 O O . LEU A 1 118 ? 15.795 -20.070 -7.324 1.00 69.81 118 LEU A O 1
ATOM 910 N N . ASP A 1 119 ? 16.534 -20.032 -9.451 1.00 70.88 119 ASP A N 1
ATOM 911 C CA . ASP A 1 119 ? 17.777 -19.319 -9.157 1.00 70.88 119 ASP A CA 1
ATOM 912 C C . ASP A 1 119 ? 17.476 -17.875 -8.722 1.00 70.88 119 ASP A C 1
ATOM 914 O O . ASP A 1 119 ? 18.125 -17.332 -7.824 1.00 70.88 119 ASP A O 1
ATOM 918 N N . ALA A 1 120 ? 16.433 -17.258 -9.288 1.00 65.50 120 ALA A N 1
ATOM 919 C CA . ALA A 1 120 ? 15.946 -15.944 -8.864 1.00 65.50 120 ALA A CA 1
ATOM 920 C C . ALA A 1 120 ? 15.367 -15.974 -7.436 1.00 65.50 120 ALA A C 1
ATOM 922 O O . ALA A 1 120 ? 15.584 -15.050 -6.652 1.00 65.50 120 ALA A O 1
ATOM 923 N N . ILE A 1 121 ? 14.688 -17.061 -7.049 1.00 66.56 121 ILE A N 1
ATOM 924 C CA . ILE A 1 121 ? 14.200 -17.236 -5.673 1.00 66.56 121 ILE A CA 1
ATOM 925 C C . ILE A 1 121 ? 15.364 -17.404 -4.695 1.00 66.56 121 ILE A C 1
ATOM 927 O O . ILE A 1 121 ? 15.375 -16.750 -3.653 1.00 66.56 121 ILE A O 1
ATOM 931 N N . GLU A 1 122 ? 16.338 -18.260 -5.010 1.00 65.94 122 GLU A N 1
ATOM 932 C CA . GLU A 1 122 ? 17.487 -18.512 -4.131 1.00 65.94 122 GLU A CA 1
ATOM 933 C C . GLU A 1 122 ? 18.403 -17.288 -3.989 1.00 65.94 122 GLU A C 1
ATOM 935 O O . GLU A 1 122 ? 18.977 -17.061 -2.921 1.00 65.94 122 GLU A O 1
ATOM 940 N N . SER A 1 123 ? 18.517 -16.477 -5.043 1.00 58.44 123 SER A N 1
ATOM 941 C CA . SER A 1 123 ? 19.311 -15.243 -5.043 1.00 58.44 123 SER A CA 1
ATOM 942 C C . SER A 1 123 ? 18.579 -14.039 -4.447 1.00 58.44 123 SER A C 1
ATOM 944 O O . SER A 1 123 ? 19.232 -13.099 -3.975 1.00 58.44 123 SER A O 1
ATOM 946 N N . SER A 1 124 ? 17.242 -14.064 -4.395 1.00 57.06 124 SER A N 1
ATOM 947 C CA . SER A 1 124 ? 16.467 -13.081 -3.644 1.00 57.06 124 SER A CA 1
ATOM 948 C C . SER A 1 124 ? 16.813 -13.217 -2.154 1.00 57.06 124 SER A C 1
ATOM 950 O O . SER A 1 124 ? 16.540 -14.225 -1.507 1.00 57.06 124 SER A O 1
ATOM 952 N N . SER A 1 125 ? 17.541 -12.223 -1.632 1.00 41.78 125 SER A N 1
ATOM 953 C CA . SER A 1 125 ? 18.113 -12.227 -0.278 1.00 41.78 125 SER A CA 1
ATOM 954 C C . SER A 1 125 ? 17.098 -12.734 0.756 1.00 41.78 125 SER A C 1
ATOM 956 O O . SER A 1 125 ? 15.950 -12.282 0.739 1.00 41.78 125 SER A O 1
ATOM 958 N N . PRO A 1 126 ? 17.487 -13.655 1.656 1.00 42.62 126 PRO A N 1
ATOM 959 C CA . PRO A 1 126 ? 16.528 -14.384 2.461 1.00 42.62 126 PRO A CA 1
ATOM 960 C C . PRO A 1 126 ? 15.742 -13.416 3.338 1.00 42.62 126 PRO A C 1
ATOM 962 O O . PRO A 1 126 ? 16.293 -12.761 4.228 1.00 42.62 126 PRO A O 1
ATOM 965 N N . ALA A 1 127 ? 14.424 -13.397 3.142 1.00 39.75 127 ALA A N 1
ATOM 966 C CA . ALA A 1 127 ? 13.524 -13.091 4.239 1.00 39.75 127 ALA A CA 1
ATOM 967 C C . ALA A 1 127 ? 13.967 -13.949 5.446 1.00 39.75 127 ALA A C 1
ATOM 969 O O . ALA A 1 127 ? 14.316 -15.125 5.268 1.00 39.75 127 ALA A O 1
ATOM 970 N N . PRO A 1 128 ? 14.046 -13.381 6.663 1.00 31.84 128 PRO A N 1
ATOM 971 C CA . PRO A 1 128 ? 14.612 -14.075 7.814 1.00 31.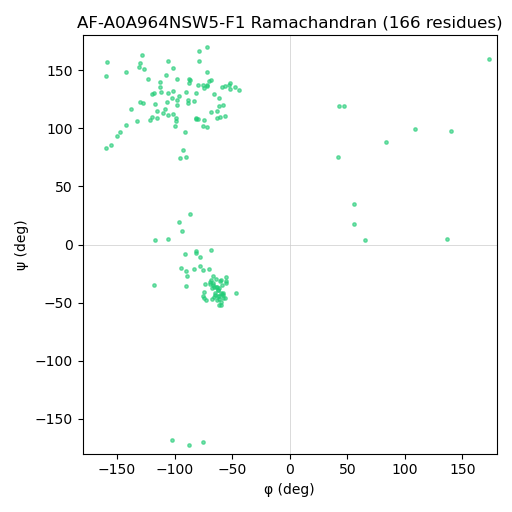84 128 PRO A CA 1
ATOM 972 C C . PRO A 1 128 ? 13.955 -15.455 7.989 1.00 31.84 128 PRO A C 1
ATOM 974 O O . PRO A 1 128 ? 12.736 -15.574 7.819 1.00 31.84 128 PRO A O 1
ATOM 977 N N . PRO A 1 129 ? 14.731 -16.508 8.314 1.00 31.34 129 PRO A N 1
ATOM 978 C CA . PRO A 1 129 ? 14.246 -17.885 8.315 1.00 31.34 129 PRO A CA 1
ATOM 979 C C . PRO A 1 129 ? 13.014 -18.028 9.222 1.00 31.34 129 PRO A C 1
ATOM 981 O O . PRO A 1 129 ? 13.128 -17.932 10.441 1.00 31.34 129 PRO A O 1
ATOM 984 N N . GLY A 1 130 ? 11.842 -18.254 8.611 1.00 35.91 130 GLY A N 1
ATOM 985 C CA . GLY A 1 130 ? 10.553 -18.396 9.308 1.00 35.91 130 GLY A CA 1
ATOM 986 C C . GLY A 1 130 ? 9.344 -17.666 8.695 1.00 35.91 130 GLY A C 1
ATOM 987 O O . GLY A 1 130 ? 8.281 -17.690 9.305 1.00 35.91 130 GLY A O 1
ATOM 988 N N . THR A 1 131 ? 9.468 -17.024 7.526 1.00 37.06 131 THR A N 1
ATOM 989 C CA . THR A 1 131 ? 8.478 -16.040 7.018 1.00 37.06 131 THR A CA 1
ATOM 990 C C . THR A 1 131 ? 7.746 -16.397 5.716 1.00 37.06 131 THR A C 1
ATOM 992 O O . THR A 1 131 ? 6.892 -15.637 5.269 1.00 37.06 131 THR A O 1
ATOM 995 N N . ALA A 1 132 ? 7.957 -17.579 5.133 1.00 28.66 132 ALA A N 1
ATOM 996 C CA . ALA A 1 132 ? 7.165 -18.026 3.982 1.00 28.66 132 ALA A CA 1
ATOM 997 C C . ALA A 1 132 ? 5.916 -18.813 4.425 1.00 28.66 132 ALA A C 1
ATOM 999 O O . ALA A 1 132 ? 5.861 -20.038 4.327 1.00 28.66 132 ALA A O 1
ATOM 1000 N N . THR A 1 133 ? 4.889 -18.117 4.917 1.00 30.09 133 THR A N 1
ATOM 1001 C CA . THR A 1 133 ? 3.525 -18.665 4.979 1.00 30.09 133 THR A CA 1
ATOM 1002 C C . THR A 1 133 ? 2.716 -18.130 3.804 1.00 30.09 133 THR A C 1
ATOM 1004 O O . THR A 1 133 ? 2.260 -16.991 3.790 1.00 30.09 133 THR A O 1
ATOM 1007 N N . CYS A 1 134 ? 2.555 -18.983 2.792 1.00 31.55 134 CYS A N 1
ATOM 1008 C CA . CYS A 1 134 ? 1.629 -18.795 1.682 1.00 31.55 134 CYS A CA 1
ATOM 1009 C C . CYS A 1 134 ? 0.201 -18.704 2.254 1.00 31.55 134 CYS A C 1
ATOM 1011 O O . CYS A 1 134 ? -0.316 -19.686 2.792 1.00 31.55 134 CYS A O 1
ATOM 1013 N N . TRP A 1 135 ? -0.421 -17.523 2.217 1.00 27.73 135 TRP A N 1
ATOM 1014 C CA . TRP A 1 135 ? -1.804 -17.364 2.662 1.00 27.73 135 TRP A CA 1
ATOM 1015 C C . TRP A 1 135 ? -2.757 -17.848 1.570 1.00 27.73 135 TRP A C 1
ATOM 1017 O O . TRP A 1 135 ? -2.970 -17.176 0.564 1.00 27.73 135 TRP A O 1
ATOM 1027 N N . SER A 1 136 ? -3.392 -18.991 1.808 1.00 27.02 136 SER A N 1
ATOM 1028 C CA . SER A 1 136 ? -4.619 -19.380 1.121 1.00 27.02 136 SER A CA 1
ATOM 1029 C C . SER A 1 136 ? -5.750 -18.450 1.574 1.00 27.02 136 SER A C 1
ATOM 1031 O O . SER A 1 136 ? -6.174 -18.504 2.729 1.00 27.02 136 SER A O 1
ATOM 1033 N N . VAL A 1 137 ? -6.285 -17.617 0.683 1.00 26.50 137 VAL A N 1
ATOM 1034 C CA . VAL A 1 137 ? -7.627 -17.042 0.860 1.00 26.50 137 VAL A CA 1
ATOM 1035 C C . VAL A 1 137 ? -8.482 -17.549 -0.298 1.00 26.50 137 VAL A C 1
ATOM 1037 O O . VAL A 1 137 ? -8.120 -17.304 -1.447 1.00 26.50 137 VAL A O 1
ATOM 1040 N N . PRO A 1 138 ? -9.600 -18.256 -0.052 1.00 27.19 138 PRO A N 1
ATOM 1041 C CA . PRO A 1 138 ? -10.490 -18.656 -1.125 1.00 27.19 138 P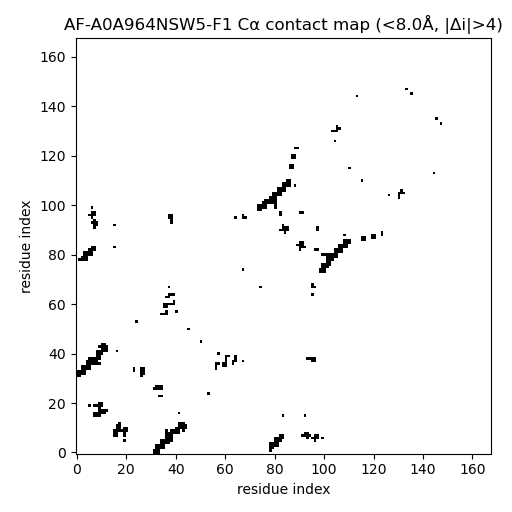RO A CA 1
ATOM 1042 C C . PRO A 1 138 ? -11.275 -17.415 -1.551 1.00 27.19 138 PRO A C 1
ATOM 1044 O O . PRO A 1 138 ? -12.199 -16.992 -0.859 1.00 27.19 138 PRO A O 1
ATOM 1047 N N . VAL A 1 139 ? -10.898 -16.796 -2.667 1.00 28.39 139 VAL A N 1
ATOM 1048 C CA . VAL A 1 139 ? -11.778 -15.859 -3.370 1.00 28.39 139 VAL A CA 1
ATOM 1049 C C . VAL A 1 139 ? -11.772 -16.204 -4.851 1.00 28.39 139 VAL A C 1
ATOM 1051 O O . VAL A 1 139 ? -10.795 -15.953 -5.538 1.00 28.39 139 VAL A O 1
ATOM 1054 N N . LEU A 1 140 ? -12.902 -16.792 -5.250 1.00 25.12 140 LEU A N 1
ATOM 1055 C CA . LEU A 1 140 ? -13.555 -16.826 -6.560 1.00 25.12 140 LEU A CA 1
ATOM 1056 C C . LEU A 1 140 ? -12.692 -17.142 -7.793 1.00 25.12 140 LEU A C 1
ATOM 1058 O O . LEU A 1 140 ? -11.768 -16.439 -8.179 1.00 25.12 140 LEU A O 1
ATOM 1062 N N . ALA A 1 141 ? -13.086 -18.244 -8.423 1.00 28.78 141 ALA A N 1
ATOM 1063 C CA . ALA A 1 141 ? -12.463 -18.873 -9.565 1.00 28.78 141 ALA A CA 1
ATOM 1064 C C . ALA A 1 141 ? -12.346 -17.957 -10.793 1.00 28.78 141 ALA A C 1
ATOM 1066 O O . ALA A 1 141 ? -13.349 -17.592 -11.394 1.00 28.78 141 ALA A O 1
ATOM 1067 N N . THR A 1 142 ? -11.101 -17.751 -11.218 1.00 24.22 142 THR A N 1
ATOM 1068 C CA . THR A 1 142 ? -10.658 -17.818 -12.621 1.00 24.22 142 THR A CA 1
ATOM 1069 C C . THR A 1 142 ? -9.162 -18.136 -12.622 1.00 24.22 142 THR A C 1
ATOM 1071 O O . THR A 1 142 ? -8.330 -17.247 -12.598 1.00 24.22 142 THR A O 1
ATOM 1074 N N . SER A 1 143 ? -8.836 -19.432 -12.546 1.00 26.55 143 SER A N 1
ATOM 1075 C CA . SER A 1 143 ? -7.495 -20.028 -12.707 1.00 26.55 143 SER A CA 1
ATOM 1076 C C . SER A 1 143 ? -6.323 -19.279 -12.045 1.00 26.55 143 SER A C 1
ATOM 1078 O O . SER A 1 143 ? -5.500 -18.666 -12.715 1.00 26.55 143 SER A O 1
ATOM 1080 N N . TRP A 1 144 ? -6.217 -19.390 -10.718 1.00 33.97 144 TRP A N 1
ATOM 1081 C CA . TRP A 1 144 ? -5.090 -18.880 -9.929 1.00 33.97 144 TRP A CA 1
ATOM 1082 C C . TRP A 1 144 ? -4.299 -20.075 -9.400 1.00 33.97 144 TRP A C 1
ATOM 1084 O O . TRP A 1 144 ? -4.811 -20.845 -8.586 1.00 33.97 144 TRP A O 1
ATOM 1094 N N . CYS A 1 145 ? -3.066 -20.263 -9.868 1.00 29.86 145 CYS A N 1
ATOM 1095 C CA . CYS A 1 145 ? -2.201 -21.330 -9.376 1.00 29.86 145 CYS A CA 1
ATOM 1096 C C . CYS A 1 145 ? -1.371 -20.797 -8.198 1.00 29.86 145 CYS A C 1
ATOM 1098 O O . CYS A 1 145 ? -0.353 -20.140 -8.392 1.00 29.86 145 CYS A O 1
ATOM 1100 N N . LEU A 1 146 ? -1.822 -21.051 -6.964 1.00 31.88 146 LEU A N 1
ATOM 1101 C CA . LEU A 1 146 ? -1.014 -20.834 -5.758 1.00 31.88 146 LEU A CA 1
ATOM 1102 C C . LEU A 1 146 ? -0.072 -22.032 -5.567 1.00 31.88 146 LEU A C 1
ATOM 1104 O O . LEU A 1 146 ? -0.517 -23.118 -5.194 1.00 31.88 146 LEU A O 1
ATOM 1108 N N . CYS A 1 147 ? 1.228 -21.847 -5.799 1.00 28.38 147 CYS A N 1
ATOM 1109 C CA . CYS A 1 147 ? 2.226 -22.878 -5.515 1.00 28.38 147 CYS A CA 1
ATOM 1110 C C . CYS A 1 147 ? 2.629 -22.889 -4.033 1.00 28.38 147 CYS A C 1
ATOM 1112 O O . CYS A 1 147 ? 2.988 -21.871 -3.446 1.00 28.38 147 CYS A O 1
ATOM 1114 N N . LYS A 1 148 ? 2.603 -24.089 -3.445 1.00 24.47 148 LYS A N 1
ATOM 1115 C CA . LYS A 1 148 ? 3.063 -24.408 -2.093 1.00 24.47 148 LYS A CA 1
ATOM 1116 C C . LYS A 1 148 ? 4.472 -25.000 -2.203 1.00 24.47 148 LYS A C 1
ATOM 1118 O O . LYS A 1 148 ? 4.606 -26.131 -2.655 1.00 24.47 148 LYS A O 1
ATOM 1123 N N . ALA A 1 149 ? 5.505 -24.274 -1.782 1.00 26.67 149 ALA A N 1
ATOM 1124 C CA . ALA A 1 149 ? 6.837 -24.847 -1.586 1.00 26.67 149 ALA A CA 1
ATOM 1125 C C . ALA A 1 149 ? 7.103 -24.995 -0.082 1.00 26.67 149 ALA A C 1
ATOM 1127 O O . ALA A 1 149 ? 7.198 -24.015 0.652 1.00 26.67 149 ALA A O 1
ATOM 1128 N N . SER A 1 150 ? 7.173 -26.239 0.390 1.00 27.02 150 SER A N 1
ATOM 1129 C CA . SER A 1 150 ? 7.697 -26.587 1.711 1.00 27.02 150 SER A CA 1
ATOM 1130 C C . SER A 1 150 ? 9.114 -27.111 1.514 1.00 27.02 150 SER A C 1
ATOM 1132 O O . SER A 1 150 ? 9.281 -28.178 0.933 1.00 27.02 150 SER A O 1
ATOM 1134 N N . ILE A 1 151 ? 10.122 -26.373 1.980 1.00 26.58 151 ILE A N 1
ATOM 1135 C CA . ILE A 1 151 ? 11.515 -26.837 2.001 1.00 26.58 151 ILE A CA 1
ATOM 1136 C C . ILE A 1 151 ? 11.811 -27.335 3.425 1.00 26.58 151 ILE A C 1
ATOM 1138 O O . ILE A 1 151 ? 11.917 -26.511 4.339 1.00 26.58 151 ILE A O 1
ATOM 1142 N N . PRO A 1 152 ? 11.909 -28.654 3.678 1.00 27.72 152 PRO A N 1
ATOM 1143 C CA . PRO A 1 152 ? 12.419 -29.142 4.949 1.00 27.72 152 PRO A CA 1
ATOM 1144 C C . PRO A 1 152 ? 13.933 -28.910 5.037 1.00 27.72 152 PRO A C 1
ATOM 1146 O O . PRO A 1 152 ? 14.688 -29.144 4.096 1.00 27.72 152 PRO A O 1
ATOM 1149 N N . ARG A 1 153 ? 14.376 -28.446 6.209 1.00 32.28 153 ARG A N 1
ATOM 1150 C CA . ARG A 1 153 ? 15.788 -28.293 6.571 1.00 32.28 153 ARG A CA 1
ATOM 1151 C C . ARG A 1 153 ? 16.473 -29.659 6.591 1.00 32.28 153 ARG A C 1
ATOM 1153 O O . ARG A 1 153 ? 16.148 -30.459 7.461 1.00 32.28 153 ARG A O 1
ATOM 1160 N N . SER A 1 154 ? 17.433 -29.854 5.687 1.00 31.64 154 SER A N 1
ATOM 1161 C CA . SER A 1 154 ? 18.686 -30.633 5.785 1.00 31.64 154 SER A CA 1
ATOM 1162 C C . SER A 1 154 ? 18.968 -31.403 4.492 1.00 31.64 154 SER A C 1
ATOM 1164 O O . SER A 1 154 ? 18.475 -32.502 4.277 1.00 31.64 154 SER A O 1
ATOM 1166 N N . PHE A 1 155 ? 19.813 -30.826 3.638 1.00 27.73 155 PHE A N 1
ATOM 1167 C CA . PHE A 1 155 ? 20.636 -31.607 2.723 1.00 27.73 155 PHE A CA 1
ATOM 1168 C C . PHE A 1 155 ? 21.996 -30.920 2.628 1.00 27.73 155 PHE A C 1
ATOM 1170 O O . PHE A 1 155 ? 22.140 -29.843 2.053 1.00 27.73 155 PHE A O 1
ATOM 1177 N N . THR A 1 156 ? 22.974 -31.489 3.322 1.00 28.30 156 THR A N 1
ATOM 1178 C CA . THR A 1 156 ? 24.377 -31.086 3.248 1.00 28.30 156 THR A CA 1
ATOM 1179 C C . THR A 1 156 ? 24.921 -31.537 1.892 1.00 28.30 156 THR A C 1
ATOM 1181 O O . THR A 1 156 ? 24.630 -32.653 1.465 1.00 28.30 156 THR A O 1
ATOM 1184 N N . LEU A 1 157 ? 25.681 -30.673 1.212 1.00 30.31 157 LEU A N 1
ATOM 1185 C CA . LEU A 1 157 ? 26.391 -31.006 -0.025 1.00 30.31 157 LEU A CA 1
ATOM 1186 C C . LEU A 1 157 ? 27.2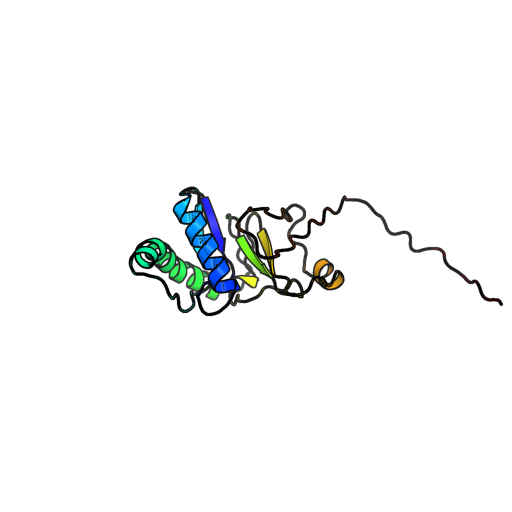39 -32.271 0.156 1.00 30.31 157 LEU A C 1
ATOM 1188 O O . LEU A 1 157 ? 28.054 -32.314 1.077 1.00 30.31 157 LEU A O 1
ATOM 1192 N N . ASP A 1 158 ? 27.161 -33.195 -0.802 1.00 24.67 158 ASP A N 1
ATOM 1193 C CA . ASP A 1 158 ? 28.307 -34.037 -1.129 1.00 24.67 158 ASP A CA 1
ATOM 1194 C C . ASP A 1 158 ? 28.669 -33.834 -2.602 1.00 24.67 158 ASP A C 1
ATOM 1196 O O . ASP A 1 158 ? 27.940 -34.190 -3.528 1.00 24.67 158 ASP A O 1
ATOM 1200 N N . ARG A 1 159 ? 29.786 -33.138 -2.805 1.00 38.50 159 ARG A N 1
ATOM 1201 C CA . ARG A 1 159 ? 30.362 -32.818 -4.106 1.00 38.50 159 ARG A CA 1
ATOM 1202 C C . ARG A 1 159 ? 31.414 -33.884 -4.394 1.00 38.50 159 ARG A C 1
ATOM 1204 O O . ARG A 1 159 ? 32.602 -33.610 -4.285 1.00 38.50 159 ARG A O 1
ATOM 1211 N N . ALA A 1 160 ? 30.986 -35.096 -4.733 1.00 32.28 160 ALA A N 1
ATOM 1212 C CA . ALA A 1 160 ? 31.872 -36.146 -5.226 1.00 32.28 160 ALA A CA 1
ATOM 1213 C C . ALA A 1 160 ? 31.092 -37.218 -6.004 1.00 32.28 160 ALA A C 1
ATOM 1215 O O . ALA A 1 160 ? 29.985 -37.580 -5.632 1.00 32.28 160 ALA A O 1
ATOM 1216 N N . ALA A 1 161 ? 31.745 -37.751 -7.040 1.00 31.09 161 ALA A N 1
ATOM 1217 C CA . ALA A 1 161 ? 31.358 -38.885 -7.887 1.00 31.09 161 ALA A CA 1
ATOM 1218 C C . ALA A 1 161 ? 30.400 -38.616 -9.069 1.00 31.09 161 ALA A C 1
ATOM 1220 O O . ALA A 1 161 ? 29.202 -38.851 -9.000 1.00 31.09 161 ALA A O 1
ATOM 1221 N N . ALA A 1 162 ? 30.993 -38.272 -10.217 1.00 29.12 162 ALA A N 1
ATOM 1222 C CA . ALA A 1 162 ? 30.755 -39.000 -11.471 1.00 29.12 162 ALA A CA 1
ATOM 1223 C C . ALA A 1 162 ? 31.913 -38.728 -12.448 1.00 29.12 162 ALA A C 1
ATOM 1225 O O . ALA A 1 162 ? 31.868 -37.845 -13.300 1.00 29.12 162 ALA A O 1
ATOM 1226 N N . VAL A 1 163 ? 32.989 -39.490 -12.254 1.00 31.98 163 VAL A N 1
ATOM 1227 C CA . VAL A 1 163 ? 34.036 -39.741 -13.247 1.00 31.98 163 VAL A CA 1
ATOM 1228 C C . VAL A 1 163 ? 33.471 -40.717 -14.288 1.00 31.98 163 VAL A C 1
ATOM 1230 O O . VAL A 1 163 ? 32.861 -41.710 -13.913 1.00 31.98 163 VAL A O 1
ATOM 1233 N N . SER A 1 164 ? 33.707 -40.404 -15.564 1.00 32.31 164 SER A N 1
ATOM 1234 C CA . SER A 1 164 ? 33.807 -41.282 -16.743 1.00 32.31 164 SER A CA 1
ATOM 1235 C C . SER A 1 164 ? 32.815 -42.439 -16.947 1.00 32.31 164 SER A C 1
ATOM 1237 O O . SER A 1 164 ? 32.882 -43.463 -16.277 1.00 32.31 164 SER A O 1
ATOM 1239 N N . ALA A 1 165 ? 32.077 -42.374 -18.060 1.00 29.36 165 ALA A N 1
ATOM 1240 C CA . ALA A 1 165 ? 31.777 -43.550 -18.879 1.00 29.36 165 ALA A CA 1
ATOM 1241 C C . ALA A 1 165 ? 31.681 -43.146 -20.362 1.00 29.36 165 ALA A C 1
ATOM 1243 O O . ALA A 1 165 ? 30.664 -42.644 -20.834 1.00 29.36 165 ALA A O 1
ATOM 1244 N N . THR A 1 166 ? 32.783 -43.336 -21.084 1.00 38.03 166 THR A N 1
ATOM 1245 C CA . THR A 1 166 ? 32.826 -43.501 -22.541 1.00 38.03 166 THR A CA 1
ATOM 1246 C C . THR A 1 166 ? 32.421 -44.931 -22.918 1.00 38.03 166 THR A C 1
ATOM 1248 O O . THR A 1 166 ? 32.636 -45.850 -22.131 1.00 38.03 166 THR A O 1
ATOM 1251 N N . ALA A 1 167 ? 31.975 -45.078 -24.173 1.00 32.75 167 ALA A N 1
ATOM 1252 C CA . ALA A 1 167 ? 31.913 -46.283 -25.017 1.00 32.75 167 ALA A CA 1
ATOM 1253 C C . ALA A 1 167 ? 30.513 -46.874 -25.280 1.00 32.75 167 ALA A C 1
ATOM 1255 O O . ALA A 1 167 ? 29.997 -47.690 -24.519 1.00 32.75 167 ALA A O 1
ATOM 1256 N N . SER A 1 168 ? 29.961 -46.555 -26.453 1.00 38.91 168 SER A N 1
ATOM 1257 C CA . SER A 1 168 ? 29.869 -47.494 -27.588 1.00 38.91 168 SER A CA 1
ATOM 1258 C C . SER A 1 168 ? 29.750 -46.711 -28.891 1.00 38.91 168 SER A C 1
ATOM 1260 O O . SER A 1 168 ? 29.046 -45.678 -28.875 1.00 38.91 168 SER A O 1
#

pLDDT: mean 71.95, std 25.79, range [24.22, 96.0]

Mean predicted aligned error: 12.53 Å

Solvent-accessible surface area (backbone atoms only — not comparable to full-atom values): 10370 Å² total; per-residue (Å²): 125,48,55,37,34,35,22,31,34,29,18,62,88,43,72,67,11,41,51,47,45,53,50,38,51,52,31,50,77,65,68,60,32,43,54,40,43,37,30,69,67,53,65,69,88,66,55,75,67,60,44,67,70,45,46,68,44,58,62,51,19,58,61,43,30,60,51,50,73,70,46,94,61,70,51,75,44,93,30,33,26,38,36,42,24,40,78,61,56,42,71,42,67,42,94,59,23,64,55,51,41,39,50,55,47,37,83,43,74,62,71,96,51,94,74,72,54,64,66,35,52,73,65,39,74,77,70,67,95,88,43,88,75,82,78,88,72,97,74,80,93,76,88,77,87,83,83,85,84,83,82,80,93,81,83,80,86,78,95,74,88,85,78,85,87,86,90,133

Foldseek 3Di:
DAEEEEQAEAADPDDVNPVVLVVQVVQLVVVPYHYAYQDQHDHHPDDPVSCVSCVVNNVNNVVNVVVLVPDPALAEEAHEYEFEAELLRQGPRGDRSRRHQYVQYHYDYDDPDPDRDVVSVVPPPDRPPPRPDQDDDDDDDDDDDDDDDDDDDDDDDDPDDDDDDDDD

Radius of gyration: 19.72 Å; Cα contacts (8 Å, |Δi|>4): 238; chains: 1; bounding box: 53×59×44 Å

Secondary structure (DSSP, 8-state):
-EEEEE-S---TTSHHHHHHHHHHHHHHHHTSEEEEE-SPP------HHHHHHHHHHHHHHHHHHHHHTT-SS-PBPSS-EEEEE-TTS-B-S-SSGGG-B-SSEEEEE--SSS---HHHHHHS-PPPTT-----------S----------S---------------

Sequence (168 aa):
MQRIAIAWQVGSGFGWGEHGYQIARRLLARGKAMPMLLEPTGVLEIDALEKAQIDPILGEQLGMAAKLRRSSERPRLRVPVLHALGNEAAPVFCDFGANVQGNPDHALLFLESSRIDLDAIESSSPAPPGTATCWSVPVLATSWCLCKASIPRSFTLDRAAAVSATAS